Protein AF-A0A4R3Q977-F1 (afdb_monomer_lite)

Radius of gyration: 14.35 Å; chains: 1; bounding box: 46×27×20 Å

Structure (mmCIF, N/CA/C/O backbone):
data_AF-A0A4R3Q977-F1
#
_entry.id   AF-A0A4R3Q977-F1
#
loop_
_atom_site.group_PDB
_atom_site.id
_atom_site.type_symbol
_atom_site.label_atom_id
_atom_site.label_alt_id
_atom_site.label_comp_id
_atom_site.label_asym_id
_atom_site.label_entity_id
_atom_site.label_seq_id
_atom_site.pdbx_PDB_ins_code
_atom_site.Cartn_x
_atom_site.Cartn_y
_atom_site.Cartn_z
_atom_site.occupancy
_atom_site.B_iso_or_equiv
_atom_site.auth_seq_id
_atom_site.auth_comp_id
_atom_site.auth_asym_id
_atom_site.auth_atom_id
_atom_site.pdbx_PDB_model_num
ATOM 1 N N . MET A 1 1 ? -31.205 11.118 4.789 1.00 67.31 1 MET A N 1
ATOM 2 C CA . MET A 1 1 ? -31.031 9.650 4.720 1.00 67.31 1 MET A CA 1
ATOM 3 C C . MET A 1 1 ? -29.643 9.280 4.190 1.00 67.31 1 MET A C 1
ATOM 5 O O . MET A 1 1 ? -28.906 8.671 4.943 1.00 67.31 1 MET A O 1
ATOM 9 N N . ILE A 1 2 ? -29.216 9.738 3.001 1.00 64.25 2 ILE A N 1
ATOM 10 C CA . ILE A 1 2 ? -27.846 9.488 2.478 1.00 64.25 2 ILE A CA 1
ATOM 11 C C . ILE A 1 2 ? -26.735 10.093 3.362 1.00 64.25 2 ILE A C 1
ATOM 13 O O . ILE A 1 2 ? -25.752 9.422 3.641 1.00 64.25 2 ILE A O 1
ATOM 17 N N . LEU A 1 3 ? -26.916 11.316 3.878 1.00 69.19 3 LEU A N 1
ATOM 18 C CA . LEU A 1 3 ? -25.907 11.973 4.731 1.00 69.19 3 LEU A CA 1
ATOM 19 C C . LEU A 1 3 ? -25.625 11.218 6.045 1.00 69.19 3 LEU A C 1
ATOM 21 O O . LEU A 1 3 ? -24.494 11.206 6.505 1.00 69.19 3 LEU A O 1
ATOM 25 N N . SER A 1 4 ? -26.630 10.538 6.610 1.00 69.19 4 SER A N 1
ATOM 26 C CA . SER A 1 4 ? -26.468 9.726 7.829 1.00 69.19 4 SER A CA 1
ATOM 27 C C . SER A 1 4 ? -25.697 8.432 7.570 1.00 69.19 4 SER A C 1
ATOM 29 O O . SER A 1 4 ? -25.025 7.944 8.468 1.00 69.19 4 SER A O 1
ATOM 31 N N . LEU A 1 5 ? -25.798 7.878 6.357 1.00 67.94 5 LEU A N 1
ATOM 32 C CA . LEU A 1 5 ? -25.027 6.703 5.954 1.00 67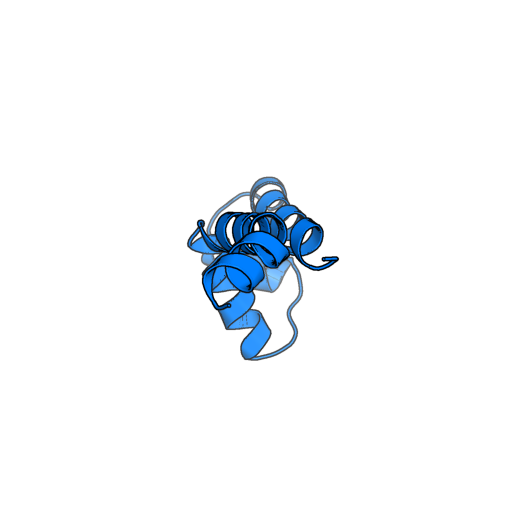.94 5 LEU A CA 1
ATOM 33 C C . LEU A 1 5 ? -23.568 7.081 5.677 1.00 67.94 5 LEU A C 1
ATOM 35 O O . LEU A 1 5 ? -22.674 6.329 6.033 1.00 67.94 5 LEU A O 1
ATOM 39 N N . MET A 1 6 ? -23.312 8.254 5.086 1.00 73.31 6 MET A N 1
ATOM 40 C CA . MET A 1 6 ? -21.936 8.728 4.876 1.00 73.31 6 MET A CA 1
ATOM 41 C C . MET A 1 6 ? -21.208 8.977 6.202 1.00 73.31 6 MET A C 1
ATOM 43 O O . MET A 1 6 ? -20.050 8.598 6.319 1.00 73.31 6 MET A O 1
ATOM 47 N N . ASP A 1 7 ? -21.893 9.541 7.201 1.00 78.25 7 ASP A N 1
ATOM 48 C CA . ASP A 1 7 ? -21.341 9.732 8.550 1.00 78.25 7 ASP A CA 1
ATOM 49 C C . ASP A 1 7 ? -21.015 8.390 9.231 1.00 78.25 7 ASP A C 1
ATOM 51 O O . ASP A 1 7 ? -19.933 8.207 9.782 1.00 78.25 7 ASP A O 1
ATOM 55 N N . GLN A 1 8 ? -21.897 7.394 9.083 1.00 79.75 8 GLN A N 1
ATOM 56 C CA . GLN A 1 8 ? -21.716 6.053 9.650 1.00 79.75 8 GLN A CA 1
ATOM 57 C C . GLN A 1 8 ? -20.446 5.333 9.156 1.00 79.75 8 GLN A C 1
ATOM 59 O O . GLN A 1 8 ? -19.862 4.558 9.910 1.00 79.75 8 GLN A O 1
ATOM 64 N N . TYR A 1 9 ? -20.018 5.572 7.913 1.00 84.25 9 TYR A N 1
ATOM 65 C CA . TYR A 1 9 ? -18.835 4.929 7.323 1.00 84.25 9 TYR A CA 1
ATOM 66 C C . TYR A 1 9 ? -17.629 5.869 7.192 1.00 84.25 9 TYR A C 1
ATOM 68 O O . TYR A 1 9 ? -16.612 5.463 6.633 1.00 84.25 9 TYR A O 1
ATOM 76 N N . SER A 1 10 ? -17.719 7.111 7.681 1.00 86.50 10 SER A N 1
ATOM 77 C CA . SER A 1 10 ? -16.717 8.155 7.424 1.00 86.50 10 SER A CA 1
ATOM 78 C C . SER A 1 10 ? -15.306 7.752 7.867 1.00 86.50 10 SER A C 1
ATOM 80 O O . SER A 1 10 ? -14.358 7.881 7.093 1.00 86.50 10 SER A O 1
ATOM 82 N N . GLU A 1 11 ? -15.159 7.210 9.078 1.00 86.56 11 GLU A N 1
ATOM 83 C CA . GLU A 1 11 ? -13.855 6.794 9.618 1.00 86.56 11 GLU A CA 1
ATOM 84 C C . GLU A 1 11 ? -13.279 5.583 8.873 1.00 86.56 11 GLU A C 1
ATOM 86 O O . GLU A 1 11 ? -12.136 5.619 8.422 1.00 86.56 11 GLU A O 1
ATOM 91 N N . GLN A 1 12 ? -14.091 4.541 8.655 1.00 88.06 12 GLN A N 1
ATOM 92 C CA . GLN A 1 12 ? -13.671 3.346 7.913 1.00 88.06 12 GLN A CA 1
ATOM 93 C C . GLN A 1 12 ? -13.237 3.702 6.488 1.00 88.06 12 GLN A C 1
ATOM 95 O O . GLN A 1 12 ? -12.200 3.256 6.001 1.00 88.06 12 GLN A O 1
ATOM 100 N N . LEU A 1 13 ? -14.019 4.541 5.809 1.00 89.94 13 LEU A N 1
ATOM 101 C CA . LEU A 1 13 ? -13.723 4.948 4.447 1.00 89.94 13 LEU A CA 1
ATOM 102 C C . LEU A 1 13 ? -12.490 5.864 4.385 1.00 89.94 13 LEU A C 1
ATOM 104 O O . LEU A 1 13 ? -11.708 5.765 3.440 1.00 89.94 13 LEU A O 1
ATOM 108 N N . SER A 1 14 ? -12.271 6.701 5.404 1.00 91.88 14 SER A N 1
ATOM 109 C CA . SER A 1 14 ? -11.046 7.499 5.540 1.00 91.88 14 SER A CA 1
ATOM 110 C C . SER A 1 14 ? -9.807 6.611 5.680 1.00 91.88 14 SER A C 1
ATOM 112 O O . SER A 1 14 ? -8.809 6.859 5.001 1.00 91.88 14 SER A O 1
ATOM 114 N N . GLY A 1 15 ? -9.892 5.546 6.481 1.00 92.19 15 GLY A N 1
ATOM 115 C CA . GLY A 1 15 ? -8.851 4.525 6.614 1.00 92.19 15 GLY A CA 1
ATOM 116 C C . GLY A 1 15 ? -8.544 3.810 5.296 1.00 92.19 15 GLY A C 1
ATOM 117 O O . GLY A 1 15 ? -7.403 3.803 4.826 1.00 92.19 15 GLY A O 1
ATOM 118 N N . ILE A 1 16 ? -9.582 3.338 4.598 1.00 92.56 16 ILE A N 1
ATOM 119 C 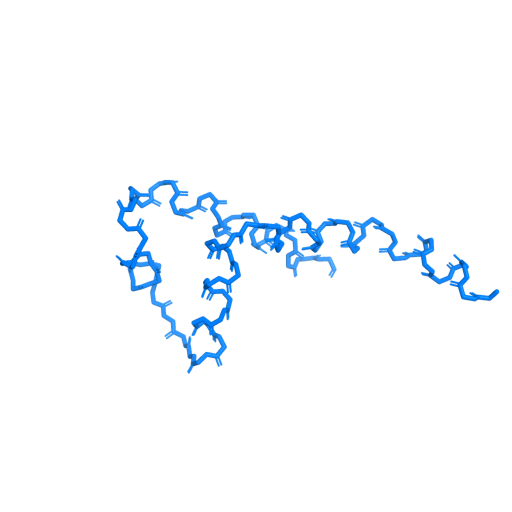CA . ILE A 1 16 ? -9.449 2.723 3.266 1.00 92.56 16 ILE A CA 1
ATOM 120 C C . ILE A 1 16 ? -8.801 3.695 2.270 1.00 92.56 16 ILE A C 1
ATOM 122 O O . ILE A 1 16 ? -7.881 3.322 1.539 1.00 92.56 16 ILE A O 1
ATOM 126 N N . PHE A 1 17 ? -9.231 4.958 2.227 1.00 93.38 17 PHE A N 1
ATOM 127 C CA . PHE A 1 17 ? -8.630 5.945 1.330 1.00 93.38 17 PHE A CA 1
ATOM 128 C C . PHE A 1 17 ? -7.173 6.243 1.683 1.00 93.38 17 PHE A C 1
ATOM 130 O O . PHE A 1 17 ? -6.350 6.381 0.775 1.00 93.38 17 PHE A O 1
ATOM 137 N N . LEU A 1 18 ? -6.819 6.264 2.970 1.00 93.81 18 LEU A N 1
ATOM 138 C CA . LEU A 1 18 ? -5.433 6.380 3.412 1.00 93.81 18 LEU A CA 1
ATOM 139 C C . LEU A 1 18 ? -4.600 5.172 2.950 1.00 93.81 18 LEU A C 1
ATOM 141 O O . LEU A 1 18 ? -3.521 5.350 2.371 1.00 93.81 18 LEU A O 1
ATOM 145 N N . ALA A 1 19 ? -5.109 3.948 3.107 1.00 95.12 19 ALA A N 1
ATOM 146 C CA . ALA A 1 19 ? -4.469 2.728 2.614 1.00 95.12 19 ALA A CA 1
ATOM 147 C C . ALA A 1 19 ? -4.329 2.702 1.084 1.00 95.12 19 ALA A C 1
ATOM 149 O O . ALA A 1 19 ? -3.348 2.179 0.564 1.00 95.12 19 ALA A O 1
ATOM 150 N N . LEU A 1 20 ? -5.238 3.317 0.332 1.00 96.12 20 LEU A N 1
ATOM 151 C CA . LEU A 1 20 ? -5.178 3.329 -1.134 1.00 96.12 20 LEU A CA 1
ATOM 152 C C . LEU A 1 20 ? -4.456 4.548 -1.727 1.00 96.12 20 LEU A C 1
ATOM 154 O O . LEU A 1 20 ? -4.205 4.569 -2.933 1.00 96.12 20 LEU A O 1
ATOM 158 N N . ALA A 1 21 ? -4.097 5.554 -0.923 1.00 96.62 21 ALA A N 1
ATOM 159 C CA . ALA A 1 21 ? -3.528 6.816 -1.409 1.00 96.62 21 ALA A CA 1
ATOM 160 C C . ALA A 1 21 ? -2.190 6.654 -2.160 1.00 96.62 21 ALA A C 1
ATOM 162 O O . ALA A 1 21 ? -1.912 7.378 -3.119 1.00 96.62 21 ALA A O 1
ATOM 163 N N . ASP A 1 22 ? -1.375 5.673 -1.781 1.00 97.88 22 ASP A N 1
ATOM 164 C CA . ASP A 1 22 ? -0.050 5.453 -2.361 1.00 97.88 22 ASP A CA 1
ATOM 165 C C . ASP A 1 22 ? -0.084 4.519 -3.590 1.00 97.88 22 ASP A C 1
ATOM 167 O O . ASP A 1 22 ? -0.716 3.456 -3.545 1.00 97.88 22 ASP A O 1
ATOM 171 N N . PRO A 1 23 ? 0.605 4.871 -4.693 1.00 97.62 23 PRO A N 1
ATOM 172 C CA . PRO A 1 23 ? 0.615 4.061 -5.910 1.00 97.62 23 PRO A CA 1
ATOM 173 C C . PRO A 1 23 ? 1.243 2.672 -5.725 1.00 97.62 23 PRO A C 1
ATOM 175 O O . PRO A 1 23 ? 0.779 1.731 -6.366 1.00 97.62 23 PRO A O 1
ATOM 178 N N . THR A 1 24 ? 2.228 2.506 -4.833 1.00 97.56 24 THR A N 1
ATOM 179 C CA . THR A 1 24 ? 2.834 1.197 -4.524 1.00 97.56 24 THR A CA 1
ATOM 180 C C . THR A 1 24 ? 1.787 0.270 -3.919 1.00 97.56 24 THR A C 1
ATOM 182 O O . THR A 1 24 ? 1.643 -0.867 -4.357 1.00 97.56 24 THR A O 1
ATOM 185 N N . ARG A 1 25 ? 0.984 0.768 -2.967 1.00 97.44 25 ARG A N 1
ATOM 186 C CA . ARG A 1 25 ? -0.089 -0.017 -2.328 1.00 97.44 25 ARG A CA 1
ATOM 187 C C . ARG A 1 25 ? -1.161 -0.451 -3.328 1.00 97.44 25 ARG A C 1
ATOM 189 O O . ARG A 1 25 ? -1.550 -1.616 -3.336 1.00 97.44 25 ARG A O 1
ATOM 196 N N . ARG A 1 26 ? -1.580 0.443 -4.232 1.00 97.81 26 ARG A N 1
ATOM 197 C CA . ARG A 1 26 ? -2.523 0.084 -5.308 1.00 97.81 26 ARG A CA 1
ATOM 198 C C . ARG A 1 26 ? -1.946 -0.955 -6.268 1.00 97.81 26 ARG A C 1
ATOM 200 O O . ARG A 1 26 ? -2.661 -1.867 -6.667 1.00 97.81 26 ARG A O 1
ATOM 207 N N . ALA A 1 27 ? -0.664 -0.845 -6.612 1.00 97.69 27 ALA A N 1
ATOM 208 C CA . ALA A 1 27 ? 0.007 -1.820 -7.466 1.00 97.69 27 ALA A CA 1
ATOM 209 C C . ALA A 1 27 ? 0.114 -3.202 -6.795 1.00 97.69 27 ALA A C 1
ATOM 211 O O . ALA A 1 27 ? -0.119 -4.211 -7.454 1.00 97.69 27 ALA A O 1
ATOM 212 N N . VAL A 1 28 ? 0.388 -3.258 -5.486 1.00 97.06 28 VAL A N 1
ATOM 213 C CA . VAL A 1 28 ? 0.385 -4.513 -4.712 1.00 97.06 28 VAL A CA 1
ATOM 214 C C . VAL A 1 28 ? -0.983 -5.190 -4.755 1.00 97.06 28 VAL A C 1
ATOM 216 O O . VAL A 1 28 ? -1.063 -6.366 -5.099 1.00 97.06 28 VAL A O 1
ATOM 219 N N . LEU A 1 29 ? -2.060 -4.452 -4.464 1.00 96.19 29 LEU A N 1
ATOM 220 C CA . LEU A 1 29 ? -3.421 -4.995 -4.530 1.00 96.19 29 LEU A CA 1
ATOM 221 C C . LEU A 1 29 ? -3.793 -5.449 -5.946 1.00 96.19 29 LEU A C 1
ATOM 223 O O . LEU A 1 29 ? -4.419 -6.493 -6.100 1.00 96.19 29 LEU A O 1
ATOM 227 N N . GLY A 1 30 ? -3.369 -4.704 -6.973 1.00 96.88 30 GLY A N 1
ATOM 228 C CA . GLY A 1 30 ? -3.548 -5.096 -8.371 1.00 96.88 30 GLY A CA 1
ATOM 229 C C . GLY A 1 30 ? -2.926 -6.460 -8.674 1.00 96.88 30 GLY A C 1
ATOM 230 O O . GLY A 1 30 ? -3.609 -7.331 -9.199 1.00 96.88 30 GLY A O 1
ATOM 231 N N . ARG A 1 31 ? -1.670 -6.680 -8.262 1.00 95.56 31 ARG A N 1
ATOM 232 C CA . ARG A 1 31 ? -0.977 -7.969 -8.448 1.00 95.56 31 ARG A CA 1
ATOM 233 C C . ARG A 1 31 ? -1.612 -9.099 -7.639 1.00 95.56 31 ARG A C 1
ATOM 235 O O . ARG A 1 31 ? -1.761 -10.199 -8.154 1.00 95.56 31 ARG A O 1
ATOM 242 N N . LEU A 1 32 ? -2.032 -8.831 -6.402 1.00 95.38 32 LEU A N 1
ATOM 243 C CA . LEU A 1 32 ? -2.745 -9.819 -5.584 1.00 95.38 32 LEU A CA 1
ATOM 244 C C . LEU A 1 32 ? -4.112 -10.202 -6.172 1.00 95.38 32 LEU A C 1
ATOM 246 O O . LEU A 1 32 ? -4.577 -11.320 -5.964 1.00 95.38 32 LEU A O 1
ATOM 250 N N . GLY A 1 33 ? -4.739 -9.302 -6.934 1.00 95.88 33 GLY A N 1
ATOM 251 C CA . GLY A 1 33 ? -5.946 -9.597 -7.706 1.00 95.88 33 GLY A CA 1
ATOM 252 C C . GLY A 1 33 ? -5.723 -10.593 -8.851 1.00 95.88 33 GLY A C 1
ATOM 253 O O . GLY A 1 33 ? -6.676 -11.240 -9.279 1.00 95.88 33 GLY A O 1
ATOM 254 N N . GLU A 1 34 ? -4.483 -10.751 -9.322 1.00 95.62 34 GLU A N 1
ATOM 255 C CA . GLU A 1 34 ? -4.101 -11.722 -10.357 1.00 95.62 34 GLU A CA 1
ATOM 256 C C . GLU A 1 34 ? -3.713 -13.089 -9.763 1.00 95.62 34 GLU A C 1
ATOM 258 O O . GLU A 1 34 ? -3.765 -14.106 -10.457 1.00 95.62 34 GLU A O 1
ATOM 263 N N . GLY A 1 35 ? -3.352 -13.137 -8.477 1.00 94.06 35 GLY A N 1
ATOM 264 C CA . GLY A 1 35 ? -2.994 -14.362 -7.768 1.00 94.06 35 GLY A CA 1
ATOM 265 C C . GLY A 1 35 ? -2.163 -14.114 -6.509 1.00 94.06 35 GLY A C 1
ATOM 266 O O . GLY A 1 35 ? -1.751 -12.998 -6.204 1.00 94.06 35 GLY A O 1
ATOM 267 N N . LEU A 1 36 ? -1.898 -15.185 -5.758 1.00 93.12 36 LEU A N 1
ATOM 268 C CA . LEU A 1 36 ? -1.030 -15.121 -4.580 1.00 93.12 36 LEU A CA 1
ATOM 269 C C . LEU A 1 36 ? 0.428 -14.865 -4.994 1.00 93.12 36 LEU A C 1
ATOM 271 O O . LEU A 1 36 ? 0.894 -15.395 -6.001 1.00 93.12 36 LEU A O 1
ATOM 275 N N . GLY A 1 37 ? 1.165 -14.114 -4.178 1.00 93.31 37 GLY A N 1
ATOM 276 C CA . GLY A 1 37 ? 2.593 -13.859 -4.374 1.00 93.31 37 GLY A CA 1
ATOM 277 C C . GLY A 1 37 ? 3.325 -13.747 -3.043 1.00 93.31 37 GLY A C 1
ATOM 278 O O . GLY A 1 37 ? 2.729 -13.359 -2.035 1.00 93.31 37 GLY A O 1
ATOM 279 N N . SER A 1 38 ? 4.613 -14.098 -3.021 1.00 95.50 38 SER A N 1
ATOM 280 C CA . SER A 1 38 ? 5.434 -13.853 -1.836 1.00 95.50 38 SER A CA 1
ATOM 281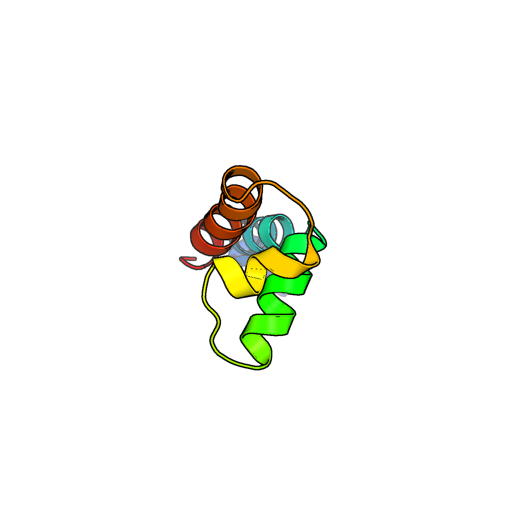 C C . SER A 1 38 ? 5.741 -12.359 -1.694 1.00 95.50 38 SER A C 1
ATOM 283 O O . SER A 1 38 ? 5.675 -11.596 -2.658 1.00 95.50 38 SER A O 1
ATOM 285 N N . ILE A 1 39 ? 6.130 -11.930 -0.491 1.00 95.50 39 ILE A N 1
ATOM 286 C CA . ILE A 1 39 ? 6.526 -10.535 -0.239 1.00 95.50 39 ILE A CA 1
ATOM 287 C C . ILE A 1 39 ? 7.655 -10.115 -1.191 1.00 95.50 39 ILE A C 1
ATOM 289 O O . ILE A 1 39 ? 7.620 -9.013 -1.733 1.00 95.50 39 ILE A O 1
ATOM 293 N N . SER A 1 40 ? 8.629 -10.997 -1.428 1.00 94.56 40 SER A N 1
ATOM 294 C CA . SER A 1 40 ? 9.743 -10.732 -2.340 1.00 94.56 40 SER A CA 1
ATOM 295 C C . SER A 1 40 ? 9.274 -10.551 -3.786 1.00 94.56 40 SER A C 1
ATOM 297 O O . SER A 1 40 ? 9.717 -9.613 -4.444 1.00 94.56 40 SER A O 1
ATOM 299 N N . ASP A 1 41 ? 8.341 -11.387 -4.258 1.00 95.06 41 ASP A N 1
ATOM 300 C CA . ASP A 1 41 ? 7.796 -11.291 -5.622 1.00 95.06 41 ASP A CA 1
ATOM 301 C C . ASP A 1 41 ? 7.012 -9.991 -5.819 1.00 95.06 41 ASP A C 1
ATOM 303 O O . ASP A 1 41 ? 7.110 -9.333 -6.858 1.00 95.06 41 ASP A O 1
ATOM 307 N N . LEU A 1 42 ? 6.234 -9.600 -4.805 1.00 96.56 42 LEU A N 1
ATOM 308 C CA . LEU A 1 42 ? 5.477 -8.354 -4.822 1.00 96.56 42 LEU A CA 1
ATOM 309 C C . LEU A 1 42 ? 6.405 -7.136 -4.787 1.00 96.56 42 LEU A C 1
ATOM 311 O O . LEU A 1 42 ? 6.107 -6.156 -5.463 1.00 96.56 42 LEU A O 1
ATOM 315 N N . ALA A 1 43 ? 7.523 -7.203 -4.057 1.00 97.06 43 ALA A N 1
ATOM 316 C CA . ALA A 1 43 ? 8.478 -6.106 -3.900 1.00 97.06 43 ALA A CA 1
ATOM 317 C C . ALA A 1 43 ? 9.360 -5.849 -5.138 1.00 97.06 43 ALA A C 1
ATOM 319 O O . ALA A 1 43 ? 9.805 -4.718 -5.343 1.00 97.06 43 ALA A O 1
ATOM 320 N N . GLU A 1 44 ? 9.613 -6.882 -5.946 1.00 95.19 44 GLU A N 1
ATOM 321 C CA . GLU A 1 44 ? 10.567 -6.882 -7.067 1.00 95.19 44 GLU A CA 1
ATOM 322 C C . GLU A 1 44 ? 10.467 -5.663 -8.019 1.00 95.19 44 GLU A C 1
ATOM 324 O O . GLU A 1 44 ? 11.505 -5.055 -8.293 1.00 95.19 44 GLU A O 1
ATOM 329 N N . PRO A 1 45 ? 9.276 -5.180 -8.433 1.00 95.31 45 PRO A N 1
ATOM 330 C CA . PRO A 1 45 ? 9.172 -4.076 -9.392 1.00 95.31 45 PRO A CA 1
ATOM 331 C C . PRO A 1 45 ? 9.513 -2.695 -8.829 1.00 95.31 45 PRO A C 1
ATOM 333 O O . PRO A 1 45 ? 9.643 -1.738 -9.591 1.00 95.31 45 PRO A O 1
ATOM 336 N N . PHE A 1 46 ? 9.592 -2.543 -7.505 1.00 95.88 46 PHE A N 1
ATOM 337 C CA . PHE A 1 46 ? 9.628 -1.223 -6.869 1.00 95.88 46 PHE A CA 1
ATOM 338 C C . PHE A 1 46 ? 11.043 -0.710 -6.576 1.00 95.88 46 PHE A C 1
ATOM 340 O O . PHE A 1 46 ? 11.193 0.436 -6.153 1.00 95.88 46 PHE A O 1
ATOM 347 N N . GLY A 1 47 ? 12.080 -1.534 -6.771 1.00 93.50 47 GLY A N 1
ATOM 348 C CA . GLY A 1 47 ? 13.486 -1.126 -6.633 1.00 93.50 47 GLY A CA 1
ATOM 349 C C . GLY A 1 47 ? 13.874 -0.577 -5.252 1.00 93.50 47 GLY A C 1
ATOM 350 O O . GLY A 1 47 ? 14.881 0.117 -5.124 1.00 93.50 47 GLY A O 1
ATOM 351 N N . MET A 1 48 ? 13.073 -0.850 -4.218 1.00 95.25 48 MET A N 1
ATOM 352 C CA . MET A 1 48 ? 13.265 -0.342 -2.860 1.00 95.25 48 MET A CA 1
ATOM 353 C C . MET A 1 48 ? 13.753 -1.434 -1.906 1.00 95.2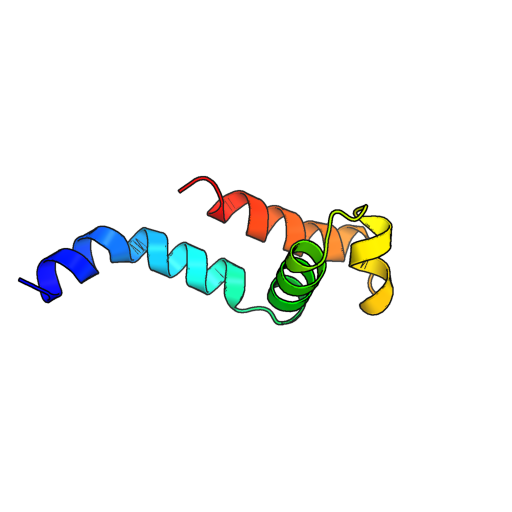5 48 MET A C 1
ATOM 355 O O . MET A 1 48 ? 13.577 -2.627 -2.148 1.00 95.25 48 MET A O 1
ATOM 359 N N . ALA A 1 49 ? 14.329 -1.021 -0.775 1.00 96.69 49 ALA A N 1
ATOM 360 C CA . ALA A 1 49 ? 14.657 -1.948 0.301 1.00 96.69 49 ALA A CA 1
ATOM 361 C C . ALA A 1 49 ? 13.393 -2.653 0.824 1.00 96.69 49 ALA A C 1
ATOM 363 O O . ALA A 1 49 ? 12.347 -2.021 1.000 1.00 96.69 49 ALA A O 1
ATOM 364 N N . LEU A 1 50 ? 13.514 -3.941 1.158 1.00 96.94 50 LEU A N 1
ATOM 365 C CA . LEU A 1 50 ? 12.391 -4.755 1.635 1.00 96.94 50 LEU A CA 1
ATOM 366 C C . LEU A 1 50 ? 11.728 -4.166 2.891 1.00 96.94 50 LEU A C 1
ATOM 368 O O . LEU A 1 50 ? 10.512 -4.199 3.028 1.00 96.94 50 LEU A O 1
ATOM 372 N N . SER A 1 51 ? 12.507 -3.549 3.784 1.00 96.94 51 SER A N 1
ATOM 373 C CA . SER A 1 51 ? 11.986 -2.872 4.978 1.00 96.94 51 SER A CA 1
ATOM 374 C C . SER A 1 51 ? 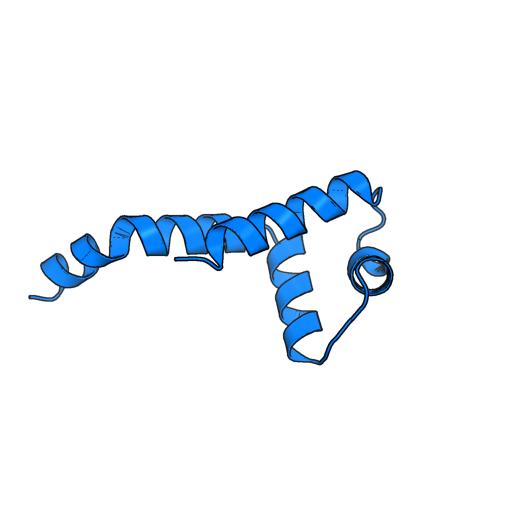11.115 -1.654 4.657 1.00 96.94 51 SER A C 1
ATOM 376 O O . SER A 1 51 ? 10.172 -1.371 5.393 1.00 96.94 51 SER A O 1
ATOM 378 N N . SER A 1 52 ? 11.400 -0.935 3.567 1.00 97.31 52 SER A N 1
ATOM 379 C CA . SER A 1 52 ? 10.540 0.144 3.071 1.00 97.31 52 SER A CA 1
ATOM 380 C C . SER A 1 52 ? 9.255 -0.426 2.483 1.00 97.31 52 SER A C 1
ATOM 382 O O . SER A 1 52 ? 8.179 0.052 2.829 1.00 97.31 52 SER A O 1
ATOM 384 N N . PHE A 1 53 ? 9.356 -1.493 1.686 1.00 97.81 53 PHE A N 1
ATOM 385 C CA . PHE A 1 53 ? 8.200 -2.173 1.103 1.00 97.81 53 PHE A CA 1
ATOM 386 C C . PHE A 1 53 ? 7.243 -2.723 2.172 1.00 97.81 53 PHE A C 1
ATOM 388 O O . PHE A 1 53 ? 6.037 -2.492 2.102 1.00 97.81 53 PHE A O 1
ATOM 395 N N . MET A 1 54 ? 7.774 -3.348 3.227 1.00 97.69 54 MET A N 1
ATOM 396 C CA . MET A 1 54 ? 6.978 -3.870 4.346 1.00 97.69 54 MET A CA 1
ATOM 397 C C . MET A 1 54 ? 6.110 -2.805 5.025 1.00 97.69 54 MET A C 1
ATOM 399 O O . MET A 1 54 ? 5.030 -3.123 5.508 1.00 97.69 54 MET A O 1
ATOM 403 N N . LYS A 1 55 ? 6.515 -1.527 5.028 1.00 96.75 55 LYS A N 1
ATOM 404 C CA . LYS A 1 55 ? 5.672 -0.443 5.565 1.00 96.75 55 LYS A CA 1
ATOM 405 C C . LYS A 1 55 ? 4.383 -0.266 4.762 1.00 96.75 55 LYS A C 1
ATOM 407 O O . LYS A 1 55 ? 3.350 0.050 5.342 1.00 96.75 55 LYS A O 1
ATOM 412 N N . HIS A 1 56 ? 4.435 -0.473 3.446 1.00 97.12 56 HIS A N 1
ATOM 413 C CA . HIS A 1 56 ? 3.249 -0.429 2.593 1.00 97.12 56 HIS A CA 1
ATOM 414 C C . HIS A 1 56 ? 2.324 -1.618 2.876 1.00 97.12 56 HIS A C 1
ATOM 416 O O . HIS A 1 56 ? 1.114 -1.419 2.934 1.00 97.12 56 HIS A O 1
ATOM 422 N N . ILE A 1 57 ? 2.889 -2.810 3.103 1.00 96.44 57 ILE A N 1
ATOM 423 C CA . ILE A 1 57 ? 2.128 -4.015 3.468 1.00 96.44 57 ILE A CA 1
ATOM 424 C C . ILE A 1 57 ? 1.438 -3.839 4.821 1.00 96.44 57 ILE A C 1
ATOM 426 O O . ILE A 1 57 ? 0.224 -3.975 4.890 1.00 96.44 57 ILE A O 1
ATOM 430 N N . HIS A 1 58 ? 2.166 -3.428 5.863 1.00 95.62 58 HIS A N 1
ATOM 431 C CA . HIS A 1 58 ? 1.573 -3.227 7.188 1.00 95.62 58 HIS A CA 1
ATOM 432 C C . HIS A 1 58 ? 0.437 -2.197 7.182 1.00 95.62 58 HIS A C 1
ATOM 434 O O . HIS A 1 58 ? -0.533 -2.350 7.916 1.00 95.62 58 HIS A O 1
ATOM 440 N N . LEU A 1 59 ? 0.533 -1.149 6.354 1.00 94.88 59 LEU A N 1
ATOM 441 C CA . LEU A 1 59 ? -0.550 -0.173 6.235 1.00 94.88 59 LEU A CA 1
ATOM 442 C C . LEU A 1 59 ? -1.772 -0.747 5.502 1.00 94.88 59 LEU A C 1
ATOM 444 O O . LEU A 1 59 ? -2.896 -0.420 5.861 1.00 94.88 59 LEU A O 1
ATOM 448 N N . LEU A 1 60 ? -1.570 -1.600 4.491 1.00 94.81 60 LEU A N 1
ATOM 449 C CA . LEU A 1 60 ? -2.673 -2.329 3.855 1.00 94.81 60 LEU A CA 1
ATOM 450 C C . LEU A 1 60 ? -3.346 -3.304 4.834 1.00 94.81 60 LEU A C 1
ATOM 452 O O . LEU A 1 60 ? -4.567 -3.417 4.830 1.00 94.81 60 LEU A O 1
ATOM 456 N N . GLU A 1 61 ? -2.569 -3.987 5.676 1.00 93.44 61 GLU A N 1
ATOM 457 C CA . GLU A 1 61 ? -3.085 -4.928 6.676 1.00 93.44 61 GL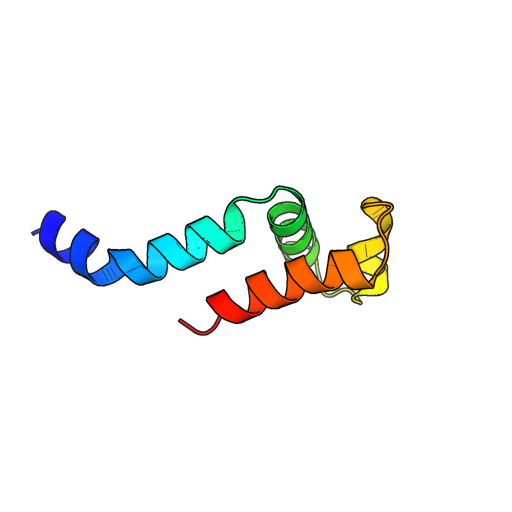U A CA 1
ATOM 458 C C . GLU A 1 61 ? -3.855 -4.221 7.797 1.00 93.44 61 GLU A C 1
ATOM 460 O O . GLU A 1 61 ? -4.940 -4.677 8.160 1.00 93.44 61 GLU A O 1
ATOM 465 N N . ALA A 1 62 ? -3.340 -3.093 8.299 1.00 89.38 62 ALA A N 1
ATOM 466 C CA . ALA A 1 62 ? -3.964 -2.319 9.375 1.00 89.38 62 ALA A CA 1
ATOM 467 C C . ALA A 1 62 ? -5.400 -1.888 9.036 1.00 89.38 62 ALA A C 1
ATOM 469 O O . ALA A 1 62 ? -6.281 -1.956 9.888 1.00 89.38 62 ALA A O 1
ATOM 470 N N . GLU A 1 63 ? -5.644 -1.526 7.775 1.00 81.94 63 GLU A N 1
ATOM 471 C CA . GLU A 1 63 ? -6.953 -1.070 7.292 1.00 81.94 63 GLU A CA 1
ATOM 472 C C . GLU A 1 63 ? -7.817 -2.212 6.716 1.00 81.94 63 GLU A C 1
ATOM 474 O O . GLU A 1 63 ? -8.940 -1.981 6.275 1.00 81.94 63 GLU A O 1
ATOM 479 N N . SER A 1 64 ? -7.323 -3.460 6.723 1.00 69.12 64 SER A N 1
ATOM 480 C CA . SER A 1 64 ? -8.078 -4.646 6.276 1.00 69.12 64 SER A CA 1
ATOM 481 C C . SER A 1 64 ? -8.961 -5.268 7.366 1.00 69.12 64 SER A C 1
ATOM 483 O O . SER A 1 64 ? -9.721 -6.194 7.089 1.00 69.12 64 SER A O 1
ATOM 485 N N . HIS A 1 65 ? -8.824 -4.816 8.616 1.00 55.56 65 HIS A N 1
ATOM 486 C CA . HIS A 1 65 ? -9.508 -5.372 9.793 1.00 55.56 65 HIS A CA 1
ATOM 487 C C . HIS A 1 65 ? -10.703 -4.523 10.266 1.00 55.56 65 HIS A C 1
ATOM 489 O O . HIS A 1 65 ? -11.164 -4.701 11.395 1.00 55.56 65 HIS A O 1
ATOM 495 N N . ALA A 1 66 ? -11.196 -3.615 9.416 1.00 46.41 66 ALA A N 1
ATOM 496 C CA . ALA A 1 66 ? -12.375 -2.784 9.665 1.00 46.41 66 ALA A CA 1
ATOM 497 C C . ALA A 1 66 ? -13.637 -3.338 8.990 1.00 46.41 66 ALA A C 1
ATOM 499 O O . ALA A 1 66 ? -13.587 -3.602 7.766 1.00 46.41 66 ALA A O 1
#

InterPro domains:
  IPR001845 HTH ArsR-type DNA-binding domain [PS50987] (5-66)
  IPR036388 Winged helix-like DNA-binding domain superfamily [G3DSA:1.10.10.10] (6-64)
  IPR036390 Winged helix DNA-binding domain superfamily [SSF46785] (1-62)

Sequence (66 aa):
MILSLMDQYSEQLSGIFLALADPTRRAVLGRLGEGLGSISDLAEPFGMALSSFMKHIHLLEAESHA

Foldseek 3Di:
DVVVVCVVCVVLVVLVCVLVVDPLSVQLVVVVVVHDDDLCRSCVVVPDDSVVSVVSVVSNVVSVVD

pLDDT: mean 89.99, std 11.26, range [46.41, 97.88]

Secondary structure (DSSP, 8-state):
-HHHHHHHTHHHHHHHHHHHSSHHHHHHHHHHHH----HHHHHGGG-S-HHHHHHHHHHHHHGGG-

Organism: Rhizobium sullae (NCBI:txid50338)